Protein AF-A0A935YHX1-F1 (afdb_monomer)

Nearest PDB structures (foldseek):
  1zpw-assembly1_X  TM=8.962E-01  e=1.510E-07  Thermus thermophilus
  5h1p-assembly1_B  TM=9.232E-01  e=7.690E-06  Xanthomonas albilineans GPE PC73
  4es2-assembly1_A-2  TM=8.409E-01  e=2.215E-06  Halalkalibacterium halodurans C-125
  7f84-assembly1_B  TM=8.927E-01  e=7.690E-06  Leptospira interrogans serovar Copenhageni str. Fiocruz L1-130
  2i0x-assembly1_A  TM=9.146E-01  e=1.924E-05  Pyrococcus furiosus

pLDDT: mean 75.42, std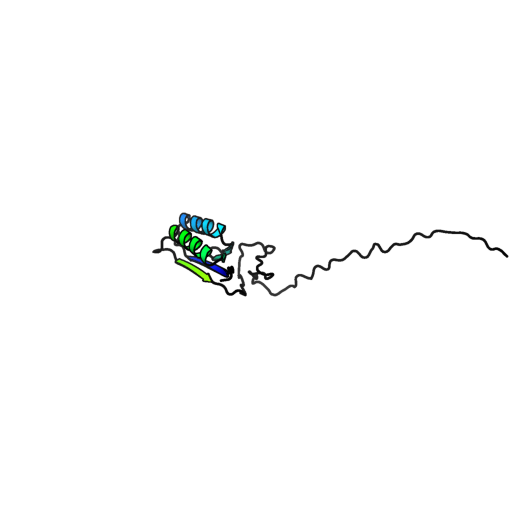 22.19, range [32.34, 96.69]

Radius of gyration: 28.35 Å; Cα contacts (8 Å, |Δi|>4): 135; chains: 1; bounding box: 97×49×58 Å

Structure (mmCIF, N/CA/C/O backbone):
data_AF-A0A935YHX1-F1
#
_entry.id   AF-A0A935YHX1-F1
#
loop_
_atom_site.group_PDB
_atom_site.id
_atom_site.type_symbol
_atom_site.label_atom_id
_atom_s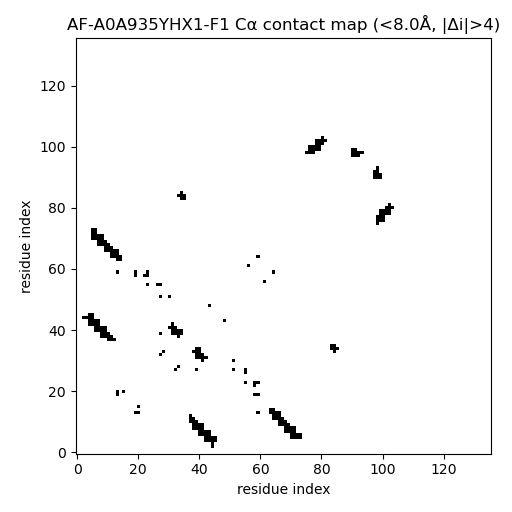ite.label_alt_id
_atom_site.label_comp_id
_atom_site.label_asym_id
_atom_site.label_entity_id
_atom_site.label_seq_id
_atom_site.pdbx_PDB_ins_code
_atom_site.Cartn_x
_atom_site.Cartn_y
_atom_site.Cartn_z
_atom_site.occupancy
_atom_site.B_iso_or_equiv
_atom_site.auth_seq_id
_atom_site.auth_comp_id
_atom_site.auth_asym_id
_atom_site.auth_atom_id
_atom_site.pdbx_PDB_model_num
ATOM 1 N N . MET A 1 1 ? 4.630 -20.242 -18.734 1.00 47.06 1 MET A N 1
ATOM 2 C CA . MET A 1 1 ? 4.040 -18.937 -18.358 1.00 47.06 1 MET A CA 1
ATOM 3 C C . MET A 1 1 ? 5.149 -18.070 -17.777 1.00 47.06 1 MET A C 1
ATOM 5 O O . MET A 1 1 ? 5.737 -18.468 -16.778 1.00 47.06 1 MET A O 1
ATOM 9 N N . ALA A 1 2 ? 5.520 -16.966 -18.431 1.00 53.91 2 ALA A N 1
ATOM 10 C CA . ALA A 1 2 ? 6.610 -16.108 -17.963 1.00 53.91 2 ALA A CA 1
ATOM 11 C C . ALA A 1 2 ? 6.239 -15.461 -16.618 1.00 53.91 2 ALA A C 1
ATOM 13 O O . ALA A 1 2 ? 5.192 -14.828 -16.493 1.00 53.91 2 ALA A O 1
ATOM 14 N N . ARG A 1 3 ? 7.084 -15.639 -15.596 1.00 72.62 3 ARG A N 1
ATOM 15 C CA . ARG A 1 3 ? 6.879 -15.056 -14.265 1.00 72.62 3 ARG A CA 1
ATOM 16 C C . ARG A 1 3 ? 7.230 -13.570 -14.340 1.00 72.62 3 ARG A C 1
ATOM 18 O O . ARG A 1 3 ? 8.383 -13.204 -14.150 1.00 72.62 3 ARG A O 1
ATOM 25 N N . GLN A 1 4 ? 6.260 -12.720 -14.654 1.00 81.44 4 GLN A N 1
ATOM 26 C CA . GLN A 1 4 ? 6.461 -11.270 -14.677 1.00 81.44 4 GLN A CA 1
ATOM 27 C C . GLN A 1 4 ? 5.938 -10.636 -13.391 1.00 81.44 4 GLN A C 1
ATOM 29 O O . GLN A 1 4 ? 4.917 -11.056 -12.841 1.00 81.44 4 GLN A O 1
ATOM 34 N N . ARG A 1 5 ? 6.663 -9.632 -12.890 1.00 87.38 5 ARG A N 1
ATOM 35 C CA . ARG A 1 5 ? 6.191 -8.818 -11.772 1.00 87.38 5 ARG A CA 1
ATOM 36 C C . ARG A 1 5 ? 5.315 -7.695 -12.302 1.00 87.38 5 ARG A C 1
ATOM 38 O O . ARG A 1 5 ? 5.744 -6.953 -13.183 1.00 87.38 5 ARG A O 1
ATOM 45 N N . ARG A 1 6 ? 4.131 -7.542 -11.721 1.00 89.75 6 ARG A N 1
ATOM 46 C CA . ARG A 1 6 ? 3.223 -6.425 -11.993 1.00 89.75 6 ARG A CA 1
ATOM 47 C C . ARG A 1 6 ? 3.256 -5.442 -10.834 1.00 89.75 6 ARG A C 1
ATOM 49 O O . ARG A 1 6 ? 3.468 -5.839 -9.687 1.00 89.75 6 ARG A O 1
ATOM 56 N N . LEU A 1 7 ? 3.077 -4.167 -11.154 1.00 91.56 7 LEU A N 1
ATOM 57 C CA . LEU A 1 7 ? 2.888 -3.127 -10.156 1.00 91.56 7 LEU A CA 1
ATOM 58 C C . LEU A 1 7 ? 1.463 -3.187 -9.615 1.00 91.56 7 LEU A C 1
ATOM 60 O O . LEU A 1 7 ? 0.525 -3.452 -10.361 1.00 91.56 7 LEU A O 1
ATOM 64 N N . TYR A 1 8 ? 1.320 -2.917 -8.325 1.00 93.56 8 TYR A N 1
ATOM 65 C CA . TYR A 1 8 ? 0.037 -2.834 -7.649 1.00 93.56 8 TYR A CA 1
ATOM 66 C C . TYR A 1 8 ? -0.006 -1.602 -6.756 1.00 93.56 8 TYR A C 1
ATOM 68 O O . TYR A 1 8 ? 0.979 -1.281 -6.084 1.00 93.56 8 TYR A O 1
ATOM 76 N N . LEU A 1 9 ? -1.166 -0.953 -6.741 1.00 93.81 9 LEU A N 1
ATOM 77 C CA . LEU A 1 9 ? -1.534 0.085 -5.792 1.00 93.81 9 LEU A CA 1
ATOM 78 C C . LEU A 1 9 ? -2.398 -0.547 -4.702 1.00 93.81 9 LEU A C 1
ATOM 80 O O . LEU A 1 9 ? -3.434 -1.139 -4.999 1.00 93.81 9 LEU A O 1
ATOM 84 N N . ILE A 1 10 ? -1.966 -0.430 -3.453 1.00 95.75 10 ILE A N 1
ATOM 85 C CA . ILE A 1 10 ? -2.673 -0.953 -2.289 1.00 95.75 10 ILE A CA 1
ATOM 86 C C . ILE A 1 10 ? -3.129 0.240 -1.457 1.00 95.75 10 ILE A C 1
ATOM 88 O O . ILE A 1 10 ? -2.302 0.972 -0.914 1.00 95.75 10 ILE A O 1
ATOM 92 N N . CYS A 1 11 ? -4.438 0.422 -1.361 1.00 95.19 11 CYS A N 1
ATOM 93 C CA . CYS A 1 11 ? -5.062 1.468 -0.563 1.00 95.19 11 CYS A CA 1
ATOM 94 C C . CYS A 1 11 ? -5.830 0.830 0.586 1.00 95.19 11 CYS A C 1
ATOM 96 O O . CYS A 1 11 ? -6.423 -0.236 0.411 1.00 95.19 11 CYS A O 1
ATOM 98 N N . TYR A 1 12 ? -5.856 1.488 1.738 1.00 93.75 12 TYR A N 1
ATOM 99 C CA . TYR A 1 12 ? -6.705 1.061 2.840 1.00 93.75 12 TYR A CA 1
ATOM 100 C C . TYR A 1 12 ? -7.510 2.215 3.426 1.00 93.75 12 TYR A C 1
ATOM 102 O O . TYR A 1 12 ? -7.076 3.364 3.429 1.00 93.75 12 TYR A O 1
ATOM 110 N N . ASP A 1 13 ? -8.658 1.873 3.980 1.00 91.75 13 ASP A N 1
ATOM 111 C CA . ASP A 1 13 ? -9.443 2.693 4.884 1.00 91.75 13 ASP A CA 1
ATOM 112 C C . ASP A 1 13 ? -9.714 1.842 6.126 1.00 91.75 13 ASP A C 1
ATOM 114 O O . ASP A 1 13 ? -10.475 0.878 6.092 1.00 91.75 13 ASP A O 1
ATOM 118 N N . ILE A 1 14 ? -8.970 2.108 7.196 1.00 88.44 14 ILE A N 1
ATOM 119 C CA . ILE A 1 14 ? -9.029 1.330 8.435 1.00 88.44 14 ILE A CA 1
ATOM 120 C C . ILE A 1 14 ? -9.638 2.245 9.480 1.00 88.44 14 ILE A C 1
ATOM 122 O O . ILE A 1 14 ? -9.063 3.294 9.782 1.00 88.44 14 ILE A O 1
ATOM 126 N N . ALA A 1 15 ? -10.765 1.823 10.055 1.00 83.62 15 ALA A N 1
ATOM 127 C CA . ALA A 1 15 ? -11.433 2.558 11.124 1.00 83.62 15 ALA A CA 1
ATOM 128 C C . ALA A 1 15 ? -10.443 2.860 12.260 1.00 83.62 15 ALA A C 1
ATOM 130 O O . ALA A 1 15 ? -9.631 1.986 12.566 1.00 83.62 15 ALA A O 1
ATOM 131 N N . GLU A 1 16 ? -10.531 4.052 12.873 1.00 80.38 16 GLU A N 1
ATOM 132 C CA . GLU A 1 16 ? -9.575 4.657 13.827 1.00 80.38 16 GLU A CA 1
ATOM 133 C C . GLU A 1 16 ? -9.176 3.754 15.019 1.00 80.38 16 GLU A C 1
ATOM 135 O O . GLU A 1 16 ? -9.515 3.974 16.178 1.00 80.38 16 GLU A O 1
ATOM 140 N N . ASP A 1 17 ? -8.393 2.719 14.731 1.00 88.19 17 ASP A N 1
ATOM 141 C CA . ASP A 1 17 ? -7.726 1.832 15.666 1.00 88.19 17 ASP A CA 1
ATOM 142 C C . ASP A 1 17 ? -6.222 1.944 15.388 1.00 88.19 17 ASP A C 1
ATOM 144 O O . ASP A 1 17 ? -5.683 1.285 14.484 1.00 88.19 17 ASP A O 1
ATOM 148 N N . PRO A 1 18 ? -5.509 2.764 16.177 1.00 88.62 18 PRO A N 1
ATOM 149 C CA . PRO A 1 18 ? -4.081 2.988 16.000 1.00 88.62 18 PRO A CA 1
ATOM 150 C C . PRO A 1 18 ? -3.246 1.704 16.057 1.00 88.62 18 PRO A C 1
ATOM 152 O O . PRO A 1 18 ? -2.181 1.631 15.438 1.00 88.62 18 PRO A O 1
ATOM 155 N N . LYS A 1 19 ? -3.690 0.667 16.781 1.00 92.12 19 LYS A N 1
ATOM 156 C CA . LYS A 1 19 ? -2.952 -0.602 16.864 1.00 92.12 19 LYS A CA 1
ATOM 157 C C . LYS A 1 19 ? -3.065 -1.364 15.550 1.00 92.12 19 LYS A C 1
ATOM 159 O O . LYS A 1 19 ? -2.051 -1.867 15.058 1.00 92.12 19 LYS A O 1
ATOM 164 N N . ARG A 1 20 ? -4.264 -1.434 14.967 1.00 91.81 20 ARG A N 1
ATOM 165 C CA . ARG A 1 20 ? -4.503 -2.125 13.691 1.00 91.81 20 ARG A CA 1
ATOM 166 C C . ARG A 1 20 ? -3.842 -1.400 12.521 1.00 91.81 20 ARG A C 1
ATOM 168 O O . ARG A 1 20 ? -3.096 -2.036 11.777 1.00 91.81 20 ARG A O 1
ATOM 175 N N . LEU A 1 21 ? -3.974 -0.073 12.457 1.00 91.56 21 LEU A N 1
ATOM 176 C CA . LEU A 1 21 ? -3.274 0.784 11.490 1.00 91.56 21 LEU A CA 1
ATOM 177 C C . LEU A 1 21 ? -1.761 0.528 11.487 1.00 91.56 21 LEU A C 1
ATOM 179 O O . LEU A 1 21 ? -1.165 0.254 10.446 1.00 91.56 21 LEU A O 1
ATOM 183 N N . ASN A 1 22 ? -1.132 0.539 12.666 1.00 92.50 22 ASN A N 1
ATOM 184 C CA . ASN A 1 22 ? 0.306 0.298 12.785 1.00 92.50 22 ASN A CA 1
ATOM 185 C C . ASN A 1 22 ? 0.714 -1.130 12.397 1.00 92.50 22 ASN A C 1
ATOM 187 O O . ASN A 1 22 ? 1.809 -1.340 11.868 1.00 92.50 22 ASN A O 1
ATOM 191 N N . ARG A 1 23 ? -0.132 -2.131 12.668 1.00 94.44 23 ARG A N 1
ATOM 192 C CA . ARG A 1 23 ? 0.115 -3.519 12.249 1.00 94.44 23 ARG A CA 1
ATOM 193 C C . ARG A 1 23 ? 0.065 -3.650 10.732 1.00 94.44 23 ARG A C 1
ATOM 195 O O . ARG A 1 23 ? 0.995 -4.223 10.169 1.00 94.44 23 ARG A O 1
ATOM 202 N N . VAL A 1 24 ? -0.956 -3.085 10.090 1.00 94.62 24 VAL A N 1
ATOM 203 C CA . VAL A 1 24 ? -1.110 -3.103 8.629 1.00 94.62 24 VAL A CA 1
ATOM 204 C C . VAL A 1 24 ? 0.028 -2.348 7.949 1.00 94.62 24 VAL A C 1
ATOM 206 O O . VAL A 1 24 ? 0.695 -2.917 7.088 1.00 94.62 24 VAL A O 1
ATOM 209 N N . ALA A 1 25 ? 0.329 -1.122 8.384 1.00 93.44 25 ALA A N 1
ATOM 210 C CA . ALA A 1 25 ? 1.411 -0.329 7.802 1.00 93.44 25 ALA A CA 1
ATOM 211 C C . ALA A 1 25 ? 2.776 -1.028 7.938 1.00 93.44 25 ALA A C 1
ATOM 213 O O . ALA A 1 25 ? 3.542 -1.084 6.977 1.00 93.44 25 ALA A O 1
ATOM 214 N N . ARG A 1 26 ? 3.072 -1.625 9.104 1.00 94.75 26 ARG A N 1
ATOM 215 C CA . ARG A 1 26 ? 4.310 -2.397 9.313 1.00 94.75 26 ARG A CA 1
ATOM 216 C C . ARG A 1 26 ? 4.344 -3.671 8.471 1.00 94.75 26 ARG A C 1
ATOM 218 O O . ARG A 1 26 ? 5.415 -4.066 8.023 1.00 94.75 26 ARG A O 1
ATOM 225 N N . TYR A 1 27 ? 3.207 -4.337 8.293 1.00 96.69 27 TYR A N 1
ATOM 226 C CA . TYR A 1 27 ? 3.110 -5.534 7.466 1.00 96.69 27 TYR A CA 1
ATOM 227 C C . TYR A 1 27 ? 3.348 -5.209 5.989 1.00 96.69 27 TYR A C 1
ATOM 229 O O . TYR A 1 27 ? 4.249 -5.788 5.385 1.00 96.69 27 TYR A O 1
ATOM 237 N N . LEU A 1 28 ? 2.614 -4.238 5.436 1.00 95.50 28 LEU A N 1
ATOM 238 C CA . LEU A 1 28 ? 2.760 -3.804 4.045 1.00 95.50 28 LEU A CA 1
ATOM 239 C C . LEU A 1 28 ? 4.144 -3.218 3.761 1.00 95.50 28 LEU A C 1
ATOM 241 O O . LEU A 1 28 ? 4.701 -3.495 2.703 1.00 95.50 28 LEU A O 1
ATOM 245 N N . GLY A 1 29 ? 4.745 -2.507 4.720 1.00 94.31 29 GLY A N 1
ATOM 246 C CA . GLY A 1 29 ? 6.099 -1.957 4.595 1.00 94.31 29 GLY A CA 1
ATOM 247 C C . GLY A 1 29 ? 7.205 -2.999 4.376 1.00 94.31 29 GLY A C 1
ATOM 248 O O . GLY A 1 29 ? 8.299 -2.637 3.959 1.00 94.31 29 GLY A O 1
ATOM 249 N N . LYS A 1 30 ? 6.944 -4.294 4.608 1.00 95.62 30 LYS A N 1
ATOM 250 C CA . LYS A 1 30 ? 7.886 -5.381 4.274 1.00 95.62 30 LYS A CA 1
ATOM 251 C C . LYS A 1 30 ? 7.895 -5.736 2.786 1.00 95.62 30 LYS A C 1
ATOM 253 O O . LYS A 1 30 ? 8.808 -6.419 2.330 1.00 95.62 30 LYS A O 1
ATOM 258 N N . PHE A 1 31 ? 6.859 -5.340 2.053 1.00 94.56 31 PHE A N 1
ATOM 259 C CA . PHE A 1 31 ? 6.577 -5.831 0.705 1.00 94.56 31 PHE A CA 1
ATOM 260 C C . PHE A 1 31 ? 6.342 -4.716 -0.321 1.00 94.56 31 PHE A C 1
ATOM 262 O O . PHE A 1 31 ? 6.522 -4.939 -1.518 1.00 94.56 31 PHE A O 1
ATOM 269 N N . ALA A 1 32 ? 5.917 -3.540 0.134 1.00 93.94 32 ALA A N 1
ATOM 27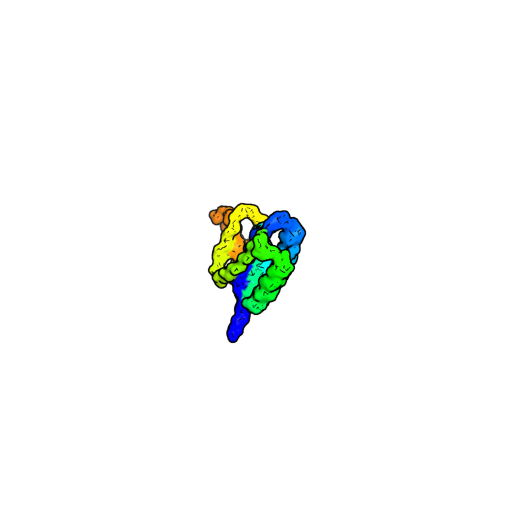0 C CA . ALA A 1 32 ? 5.545 -2.398 -0.685 1.00 93.94 32 ALA A CA 1
ATOM 271 C C . ALA A 1 32 ? 6.052 -1.094 -0.054 1.00 93.94 32 ALA A C 1
ATOM 273 O O . ALA A 1 32 ? 6.254 -0.999 1.157 1.00 93.94 32 ALA A O 1
ATOM 274 N N . PHE A 1 33 ? 6.220 -0.072 -0.885 1.00 91.31 33 PHE A N 1
ATOM 275 C CA . PHE A 1 33 ? 6.642 1.257 -0.468 1.00 91.31 33 PHE A CA 1
ATOM 276 C C . PHE A 1 33 ? 5.430 2.108 -0.119 1.00 91.31 33 PHE A C 1
ATOM 278 O O . PHE A 1 33 ? 4.470 2.172 -0.885 1.00 91.31 33 PHE A O 1
ATOM 285 N N . ARG A 1 34 ? 5.479 2.782 1.028 1.00 91.62 34 ARG A N 1
ATOM 286 C CA . ARG A 1 34 ? 4.440 3.731 1.428 1.00 91.62 34 ARG A CA 1
ATOM 287 C C . ARG A 1 34 ? 4.629 5.031 0.654 1.00 91.62 34 ARG A C 1
ATOM 289 O O . ARG A 1 34 ? 5.673 5.658 0.785 1.00 91.62 34 ARG A O 1
ATOM 296 N N . VAL A 1 35 ? 3.631 5.420 -0.135 1.00 89.44 35 VAL A N 1
ATOM 297 C CA . VAL A 1 35 ? 3.670 6.650 -0.950 1.00 89.44 35 VAL A CA 1
ATOM 298 C C . VAL A 1 35 ? 2.820 7.766 -0.344 1.00 89.44 35 VAL A C 1
ATOM 300 O O . VAL A 1 35 ? 3.170 8.935 -0.450 1.00 89.44 35 VAL A O 1
ATOM 303 N N . GLN A 1 36 ? 1.744 7.407 0.360 1.00 88.75 36 GLN A N 1
ATOM 304 C CA . GLN A 1 36 ? 0.944 8.313 1.188 1.00 88.75 36 GLN A CA 1
ATOM 305 C C . GLN A 1 36 ? 0.508 7.601 2.469 1.00 88.75 36 GLN A C 1
ATOM 307 O O . GLN A 1 36 ? 0.774 6.411 2.649 1.00 88.75 36 GLN A O 1
ATOM 312 N N . TYR A 1 37 ? -0.166 8.322 3.373 1.00 86.62 37 TYR A N 1
ATOM 313 C CA . TYR A 1 37 ? -0.596 7.760 4.652 1.00 86.62 37 TYR A CA 1
ATOM 314 C C . TYR A 1 37 ? -1.325 6.422 4.466 1.00 86.62 37 TYR A C 1
ATOM 316 O O . TYR A 1 37 ? -0.883 5.435 5.043 1.00 86.62 37 TYR A O 1
ATOM 324 N N . SER A 1 38 ? -2.326 6.337 3.594 1.00 91.19 38 SER A N 1
ATOM 325 C CA . SER A 1 38 ? -3.090 5.097 3.386 1.00 91.19 38 SER A CA 1
ATOM 326 C C . SER A 1 38 ? -2.809 4.381 2.065 1.00 91.19 38 SER A C 1
ATOM 328 O O . SER A 1 38 ? -3.609 3.553 1.634 1.00 91.19 38 SER A O 1
ATOM 330 N N . VAL A 1 39 ? -1.697 4.706 1.396 1.00 92.56 39 VAL A N 1
ATOM 331 C CA . VAL A 1 39 ? -1.417 4.224 0.036 1.00 92.56 39 VAL A CA 1
ATOM 332 C C . VAL A 1 39 ? -0.011 3.647 -0.058 1.00 92.56 39 VAL A C 1
ATOM 334 O O . VAL A 1 39 ? 0.976 4.285 0.320 1.00 92.56 39 VAL A O 1
ATOM 337 N N . PHE A 1 40 ? 0.069 2.438 -0.603 1.00 93.94 40 PHE A N 1
ATOM 338 C CA . PHE A 1 40 ? 1.290 1.680 -0.830 1.00 93.94 40 PHE A CA 1
ATOM 339 C C . PHE A 1 40 ? 1.403 1.268 -2.299 1.00 93.94 40 PHE A C 1
ATOM 341 O O . PHE A 1 40 ? 0.408 0.959 -2.948 1.00 93.94 40 PHE A O 1
ATOM 348 N N . VAL A 1 41 ? 2.629 1.214 -2.814 1.00 92.69 41 VAL A N 1
ATOM 349 C CA . VAL A 1 41 ? 2.940 0.735 -4.166 1.00 92.69 41 VAL A CA 1
ATOM 350 C C . VAL A 1 41 ? 3.956 -0.397 -4.080 1.00 92.69 41 VAL A C 1
ATOM 352 O O . VAL A 1 41 ? 4.984 -0.269 -3.414 1.00 92.69 41 VAL A O 1
ATOM 355 N N . GLY A 1 42 ? 3.689 -1.519 -4.750 1.00 92.00 42 GLY A N 1
ATOM 356 C CA . GLY A 1 42 ? 4.571 -2.689 -4.720 1.00 92.00 42 GLY A CA 1
ATOM 357 C C . GLY A 1 42 ? 4.604 -3.464 -6.033 1.00 92.00 42 GLY A C 1
ATOM 358 O O . GLY A 1 42 ? 3.674 -3.407 -6.832 1.00 92.00 42 GLY A O 1
ATOM 359 N N . SER A 1 43 ? 5.700 -4.191 -6.258 1.00 91.50 43 SER A N 1
ATOM 360 C CA . SER A 1 43 ? 5.939 -4.985 -7.469 1.00 91.50 43 SER A CA 1
ATOM 361 C C . SER A 1 43 ? 5.950 -6.476 -7.137 1.00 91.50 43 SER A C 1
ATOM 363 O O . SER A 1 43 ? 6.891 -6.989 -6.518 1.00 91.50 43 SER A O 1
ATOM 365 N N . PHE A 1 44 ? 4.906 -7.181 -7.567 1.00 92.69 44 PHE A N 1
ATOM 366 C CA . PHE A 1 44 ? 4.606 -8.542 -7.135 1.00 92.69 44 PHE A CA 1
ATOM 367 C C . PHE A 1 44 ? 4.521 -9.517 -8.299 1.00 92.69 44 PHE A C 1
ATOM 369 O O . PHE A 1 44 ? 3.998 -9.198 -9.366 1.00 92.69 44 PHE A O 1
ATOM 376 N N . PHE A 1 45 ? 4.959 -10.753 -8.062 1.00 91.38 45 PHE A N 1
ATOM 377 C CA . PHE A 1 45 ? 4.456 -11.880 -8.842 1.00 91.38 45 PHE A CA 1
ATOM 378 C C . PHE A 1 45 ? 3.045 -12.218 -8.358 1.00 91.38 45 PHE A C 1
ATOM 380 O O . PHE A 1 45 ? 2.772 -12.136 -7.159 1.00 91.38 45 PHE A O 1
ATOM 387 N N . GLU A 1 46 ? 2.178 -12.665 -9.257 1.00 86.06 46 GLU A N 1
ATOM 388 C CA . GLU A 1 46 ? 0.777 -12.980 -8.944 1.00 86.06 46 GLU A CA 1
ATOM 389 C C . GLU A 1 46 ? 0.634 -13.945 -7.753 1.00 86.06 46 GLU A C 1
ATOM 391 O O . GLU A 1 46 ? -0.067 -13.657 -6.786 1.00 86.06 46 GLU A O 1
ATOM 396 N N . HIS A 1 47 ? 1.414 -15.031 -7.736 1.00 86.69 47 HIS A N 1
ATOM 397 C CA . HIS A 1 47 ? 1.393 -15.982 -6.621 1.00 86.69 47 HIS A CA 1
ATOM 398 C C . HIS A 1 47 ? 1.868 -15.373 -5.289 1.00 86.69 47 HIS A C 1
ATOM 400 O O . HIS A 1 47 ? 1.323 -15.690 -4.232 1.00 86.69 47 HIS A O 1
ATOM 406 N N . SER A 1 48 ? 2.864 -14.477 -5.327 1.00 91.31 48 SER A N 1
ATOM 407 C CA . SER A 1 48 ? 3.359 -13.806 -4.116 1.00 91.31 48 SER A CA 1
ATOM 408 C C . SER A 1 48 ? 2.366 -12.781 -3.570 1.00 91.31 48 SER A C 1
ATOM 410 O O . SER A 1 48 ? 2.238 -12.667 -2.353 1.00 91.31 48 SER A O 1
ATOM 412 N N . LEU A 1 49 ? 1.625 -12.090 -4.446 1.00 94.00 49 LEU A N 1
ATOM 413 C CA . LEU A 1 49 ? 0.615 -11.117 -4.036 1.00 94.00 49 LEU A CA 1
ATOM 414 C C . LEU A 1 49 ? -0.480 -11.784 -3.205 1.00 94.00 49 LEU A C 1
ATOM 416 O O . LEU A 1 49 ? -0.824 -11.283 -2.142 1.00 94.00 49 LEU A O 1
ATOM 420 N N . ASN A 1 50 ? -0.958 -12.956 -3.628 1.00 92.56 50 ASN A N 1
ATOM 421 C CA . ASN A 1 50 ? -1.981 -13.697 -2.885 1.00 92.56 50 ASN A CA 1
ATOM 422 C C . ASN A 1 50 ? -1.537 -14.048 -1.456 1.00 92.56 50 ASN A C 1
ATOM 424 O O . ASN A 1 50 ? -2.351 -14.050 -0.537 1.00 92.56 50 ASN A O 1
ATOM 428 N N . GLY A 1 51 ? -0.247 -14.331 -1.248 1.00 94.25 51 GLY A N 1
ATOM 429 C CA . GLY A 1 51 ? 0.304 -14.536 0.094 1.00 94.25 51 GLY A CA 1
ATOM 430 C C . GLY A 1 51 ? 0.267 -13.266 0.946 1.00 94.25 51 GLY A C 1
ATOM 431 O O . GLY A 1 51 ? -0.080 -13.332 2.125 1.00 94.25 51 GLY A O 1
ATOM 432 N N . VAL A 1 52 ? 0.573 -12.116 0.338 1.00 95.50 52 VAL A N 1
ATOM 433 C CA . VAL A 1 52 ? 0.513 -10.808 1.003 1.00 95.50 52 VAL A CA 1
ATOM 434 C C . VAL A 1 52 ? -0.927 -10.437 1.363 1.00 95.50 52 VAL A C 1
ATOM 436 O O . VAL A 1 52 ? -1.190 -10.028 2.489 1.00 95.50 52 VAL A O 1
ATOM 439 N N . LEU A 1 53 ? -1.877 -10.634 0.446 1.00 94.56 53 LEU A N 1
ATOM 440 C CA . LEU A 1 53 ? -3.288 -10.320 0.685 1.00 94.56 53 LEU A CA 1
ATOM 441 C C . LEU A 1 53 ? -3.892 -11.185 1.798 1.00 94.56 53 LEU A C 1
ATOM 443 O O . LEU A 1 53 ? -4.518 -10.643 2.699 1.00 94.56 53 LEU A O 1
ATOM 447 N N . ARG A 1 54 ? -3.606 -12.494 1.834 1.00 94.81 54 ARG A N 1
ATOM 448 C CA . ARG A 1 54 ? -4.053 -13.360 2.944 1.00 94.81 54 ARG A CA 1
ATOM 449 C C . ARG A 1 54 ? -3.484 -12.939 4.296 1.00 94.81 54 ARG A C 1
ATOM 451 O O . ARG A 1 54 ? -4.172 -12.984 5.311 1.00 94.81 54 ARG A O 1
ATOM 458 N N . GLY A 1 55 ? -2.209 -12.552 4.335 1.00 95.06 55 GLY A N 1
ATOM 459 C CA . GLY A 1 55 ? -1.615 -12.056 5.574 1.00 95.06 55 GLY A CA 1
ATOM 460 C C . GLY A 1 55 ? -2.218 -10.721 6.007 1.00 95.06 55 GLY A C 1
ATOM 461 O O . GLY A 1 55 ? -2.321 -10.474 7.202 1.00 95.06 55 GLY A O 1
ATOM 462 N N . LEU A 1 56 ? -2.655 -9.895 5.055 1.00 94.50 56 LEU A N 1
ATOM 463 C CA . LEU A 1 56 ? -3.350 -8.641 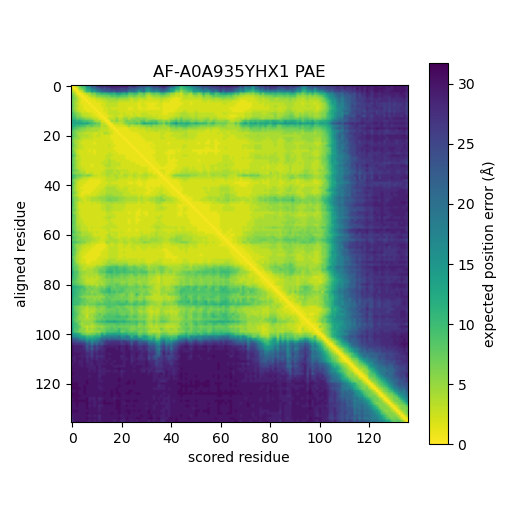5.317 1.00 94.50 56 LEU A CA 1
ATOM 464 C C . LEU A 1 56 ? -4.780 -8.863 5.830 1.00 94.50 56 LEU A C 1
ATOM 466 O O . LEU A 1 56 ? -5.161 -8.231 6.810 1.00 94.50 56 LEU A O 1
ATOM 470 N N . GLU A 1 57 ? -5.522 -9.810 5.251 1.00 93.69 57 GLU A N 1
ATOM 471 C CA . GLU A 1 57 ? -6.852 -10.242 5.718 1.00 93.69 57 GLU A CA 1
ATOM 472 C C . GLU A 1 57 ? -6.834 -10.692 7.186 1.00 93.69 57 GLU A C 1
ATOM 474 O O . GLU A 1 57 ? -7.750 -10.386 7.940 1.00 93.69 57 GLU A O 1
ATOM 479 N N . ALA A 1 58 ? -5.758 -11.348 7.634 1.00 94.69 58 ALA A N 1
ATOM 480 C CA . ALA A 1 58 ? -5.593 -11.757 9.031 1.00 94.69 58 ALA A CA 1
ATOM 481 C C . ALA A 1 58 ? -5.318 -10.590 10.008 1.00 94.69 58 ALA A C 1
ATOM 483 O O . ALA A 1 58 ? -5.285 -10.790 11.226 1.00 94.69 58 ALA A O 1
ATOM 484 N N . LEU A 1 59 ? -5.053 -9.384 9.497 1.00 93.81 59 LEU A N 1
ATOM 485 C CA . LEU A 1 59 ? -4.765 -8.191 10.298 1.00 93.81 59 LEU A CA 1
ATOM 486 C C . LEU A 1 59 ? -5.943 -7.217 10.377 1.00 93.81 59 LEU A C 1
ATOM 488 O O . LEU A 1 59 ? -5.971 -6.426 11.321 1.00 93.81 59 LEU A O 1
ATOM 492 N N . ILE A 1 60 ? -6.862 -7.256 9.412 1.00 93.62 60 ILE A N 1
ATOM 493 C CA . ILE A 1 60 ? -7.991 -6.326 9.292 1.00 93.62 60 ILE A CA 1
ATOM 494 C C . ILE A 1 60 ? -9.285 -6.918 9.864 1.00 93.62 60 ILE A C 1
ATOM 496 O O . ILE A 1 60 ? -9.440 -8.134 9.956 1.00 93.62 60 ILE A O 1
ATOM 500 N N . ASP A 1 61 ? -10.220 -6.054 10.253 1.00 93.44 61 ASP A N 1
ATOM 501 C CA . ASP A 1 61 ? -11.606 -6.433 10.531 1.00 93.44 61 ASP A CA 1
ATOM 502 C C . ASP A 1 61 ? -12.436 -6.199 9.257 1.00 93.44 61 ASP A C 1
ATOM 504 O O . ASP A 1 61 ? -12.737 -5.047 8.942 1.00 93.44 61 ASP A O 1
ATOM 508 N N . PRO A 1 62 ? -12.853 -7.251 8.529 1.00 89.69 62 PRO A N 1
ATOM 509 C CA . PRO A 1 62 ? -13.556 -7.099 7.253 1.00 89.69 62 PRO A CA 1
ATOM 510 C C . PRO A 1 62 ? -14.935 -6.433 7.384 1.00 89.69 62 PRO A C 1
ATOM 512 O O . PRO A 1 62 ? -15.558 -6.115 6.376 1.00 89.69 62 PRO A O 1
ATOM 515 N N . ARG A 1 63 ? -15.453 -6.244 8.606 1.00 91.19 63 ARG A N 1
ATOM 516 C CA . ARG A 1 63 ? -16.711 -5.519 8.846 1.00 91.19 63 ARG A CA 1
ATOM 517 C C . ARG A 1 63 ? -16.511 -4.013 9.000 1.00 91.19 63 ARG A C 1
ATOM 519 O O . ARG A 1 63 ? -17.498 -3.283 8.986 1.00 91.19 63 ARG A O 1
ATOM 526 N N . LYS A 1 64 ? -15.275 -3.566 9.230 1.00 92.06 64 LYS A N 1
ATOM 527 C CA . LYS A 1 64 ? -14.945 -2.175 9.579 1.00 92.06 64 LYS A CA 1
ATOM 528 C C . LYS A 1 64 ? -13.885 -1.554 8.685 1.00 92.06 64 LYS A C 1
ATOM 530 O O . LYS A 1 64 ? -13.839 -0.334 8.594 1.00 92.06 64 LYS A O 1
ATOM 535 N N . ASP A 1 65 ? -13.037 -2.376 8.086 1.00 93.44 65 ASP A N 1
ATOM 536 C CA . ASP A 1 65 ? -11.912 -1.936 7.281 1.00 93.44 65 ASP A CA 1
ATOM 537 C C . ASP A 1 65 ? -12.151 -2.284 5.811 1.00 93.44 65 ASP A C 1
ATOM 539 O O . ASP A 1 65 ? -12.625 -3.376 5.491 1.00 93.44 65 ASP A O 1
ATOM 543 N N . ASP A 1 66 ? -11.753 -1.379 4.922 1.00 92.38 66 ASP A N 1
ATOM 544 C CA . ASP A 1 66 ? -11.699 -1.609 3.483 1.00 92.38 66 ASP A CA 1
ATOM 545 C C . ASP A 1 66 ? -10.238 -1.607 3.027 1.00 92.38 66 ASP A C 1
ATOM 547 O O . ASP A 1 66 ? -9.450 -0.719 3.358 1.00 92.38 66 ASP A O 1
ATOM 551 N N . VAL A 1 67 ? -9.852 -2.618 2.260 1.00 93.25 67 VAL A N 1
ATOM 552 C CA . VAL A 1 67 ? -8.524 -2.708 1.659 1.00 93.25 67 VAL A CA 1
ATOM 553 C C . VAL A 1 67 ? -8.686 -3.081 0.203 1.00 93.25 67 VAL A C 1
ATOM 555 O O . VAL A 1 67 ? -9.293 -4.093 -0.141 1.00 93.25 67 VAL A O 1
ATOM 558 N N . ARG A 1 68 ? -8.079 -2.279 -0.666 1.00 94.69 6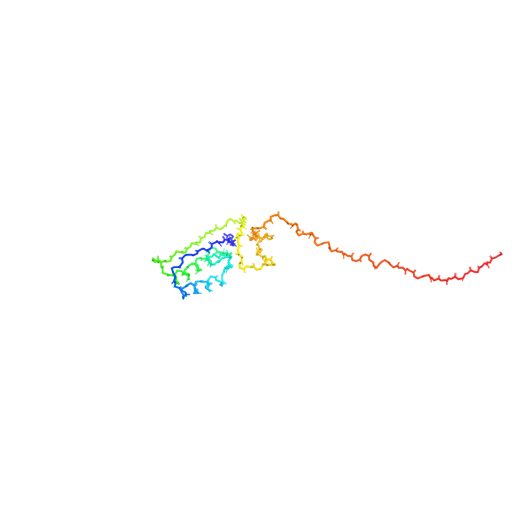8 ARG A N 1
ATOM 559 C CA . ARG A 1 68 ? -8.191 -2.419 -2.113 1.00 94.69 68 ARG A CA 1
ATOM 560 C C . ARG A 1 68 ? -6.817 -2.564 -2.729 1.00 94.69 68 ARG A C 1
ATOM 562 O O . ARG A 1 68 ? -5.894 -1.825 -2.398 1.00 94.69 68 ARG A O 1
ATOM 569 N N . CYS A 1 69 ? -6.700 -3.513 -3.646 1.00 95.44 69 CYS A N 1
ATOM 570 C CA . CYS A 1 69 ? -5.487 -3.768 -4.403 1.00 95.44 69 CYS A CA 1
ATOM 571 C C . CYS A 1 69 ? -5.812 -3.671 -5.891 1.00 95.44 69 CYS A C 1
ATOM 573 O O . CYS A 1 69 ? -6.641 -4.427 -6.397 1.00 95.44 69 CYS A O 1
ATOM 575 N N . TYR A 1 70 ? -5.157 -2.747 -6.584 1.00 93.62 70 TYR A N 1
ATOM 576 C CA . TYR A 1 70 ? -5.372 -2.498 -8.001 1.00 93.62 70 TYR A CA 1
ATOM 577 C C . TYR A 1 70 ? -4.103 -2.816 -8.787 1.00 93.62 70 TYR A C 1
ATOM 579 O O . TYR A 1 70 ? -3.053 -2.248 -8.472 1.00 93.62 70 TYR A O 1
ATOM 587 N N . PRO A 1 71 ? -4.156 -3.694 -9.805 1.00 92.44 71 PRO A N 1
ATOM 588 C CA . PRO A 1 71 ? -3.041 -3.845 -10.724 1.00 92.44 71 PRO A CA 1
ATOM 589 C C . PRO A 1 71 ? -2.857 -2.544 -11.502 1.00 92.44 71 PRO A C 1
ATOM 591 O O . PRO A 1 71 ? -3.814 -1.979 -12.031 1.00 92.44 71 PRO A O 1
ATOM 594 N N . LEU A 1 72 ? -1.617 -2.084 -11.587 1.00 89.62 72 LEU A N 1
ATOM 595 C CA . LEU A 1 72 ? -1.246 -0.958 -12.427 1.00 89.62 72 LEU A CA 1
ATOM 596 C C . LEU A 1 72 ? -0.767 -1.464 -13.793 1.00 89.62 72 LEU A C 1
ATOM 598 O O . LEU A 1 72 ? -0.177 -2.551 -13.877 1.00 89.62 72 LEU A O 1
ATOM 602 N N . PRO A 1 73 ? -1.000 -0.692 -14.869 1.00 85.56 73 PRO A N 1
ATOM 603 C CA . PRO A 1 73 ? -0.420 -0.997 -16.166 1.00 85.56 73 PRO A CA 1
ATOM 604 C C . PRO A 1 73 ? 1.109 -0.981 -16.078 1.00 85.56 73 PRO A C 1
ATOM 606 O O . PRO A 1 73 ? 1.702 -0.349 -15.204 1.00 85.56 73 PRO A O 1
ATOM 609 N N . GLU A 1 74 ? 1.762 -1.674 -17.009 1.00 79.38 74 GLU A N 1
ATOM 610 C CA . GLU A 1 74 ? 3.226 -1.768 -17.040 1.00 79.38 74 GLU A CA 1
ATOM 611 C C . GLU A 1 74 ? 3.900 -0.395 -17.161 1.00 79.38 74 GLU A C 1
ATOM 613 O O . GLU A 1 74 ? 4.970 -0.176 -16.593 1.00 79.38 74 GLU A O 1
ATOM 618 N N . ARG A 1 75 ? 3.226 0.536 -17.845 1.00 77.38 75 ARG A N 1
ATOM 619 C CA . ARG A 1 75 ? 3.560 1.956 -17.903 1.00 77.38 75 ARG A CA 1
ATOM 620 C C . ARG A 1 75 ? 2.401 2.743 -17.304 1.00 77.38 75 ARG A C 1
ATOM 622 O O . ARG A 1 75 ? 1.333 2.812 -17.907 1.00 77.38 75 ARG A O 1
ATOM 629 N N . ALA A 1 76 ? 2.617 3.307 -16.124 1.00 75.31 76 ALA A N 1
ATOM 630 C CA . ALA A 1 76 ? 1.669 4.184 -15.453 1.00 75.31 76 ALA A CA 1
ATOM 631 C C . ALA A 1 76 ? 2.325 5.549 -15.252 1.00 75.31 76 ALA A C 1
ATOM 633 O O . ALA A 1 76 ? 3.452 5.625 -14.762 1.00 75.31 76 ALA A O 1
ATOM 634 N N . GLU A 1 77 ? 1.622 6.617 -15.613 1.00 76.19 77 GLU A N 1
ATOM 635 C CA . GLU A 1 77 ? 1.978 7.953 -15.155 1.00 76.19 77 GLU A CA 1
ATOM 636 C C . GLU A 1 77 ? 1.306 8.178 -13.802 1.00 76.19 77 GLU A C 1
ATOM 638 O O . GLU A 1 77 ? 0.079 8.170 -13.701 1.00 76.19 77 GLU A O 1
ATOM 643 N N . ILE A 1 78 ? 2.109 8.329 -12.749 1.00 80.19 78 ILE A N 1
ATOM 644 C CA . ILE A 1 78 ? 1.612 8.611 -11.403 1.00 80.19 78 ILE A CA 1
ATOM 645 C C . ILE A 1 78 ? 2.132 9.979 -11.003 1.00 80.19 78 ILE A C 1
ATOM 647 O O . ILE A 1 78 ? 3.342 10.200 -10.925 1.00 80.19 78 ILE A O 1
ATOM 651 N N . VAL A 1 79 ? 1.200 10.887 -10.738 1.00 83.56 79 VAL A N 1
ATOM 652 C CA . VAL A 1 79 ? 1.496 12.219 -10.225 1.00 83.56 79 VAL A CA 1
ATOM 653 C C . VAL A 1 79 ? 1.060 12.270 -8.772 1.00 83.56 79 VAL A C 1
ATOM 655 O O . VAL A 1 79 ? -0.108 12.041 -8.462 1.00 83.56 79 VAL A O 1
ATOM 658 N N . LEU A 1 80 ? 1.998 12.566 -7.878 1.00 80.38 80 LEU A N 1
ATOM 659 C CA . LEU A 1 80 ? 1.686 12.791 -6.474 1.00 80.38 80 LEU A CA 1
ATOM 660 C C . LEU A 1 80 ? 1.545 14.292 -6.228 1.00 80.38 80 LEU A C 1
ATOM 662 O O . LEU A 1 80 ? 2.451 15.067 -6.525 1.00 80.38 80 LEU A O 1
ATOM 666 N N . MET A 1 81 ? 0.392 14.690 -5.696 1.00 82.12 81 MET A N 1
ATOM 667 C CA . MET A 1 81 ? 0.087 16.078 -5.355 1.00 82.12 81 MET A CA 1
ATOM 668 C C . MET A 1 81 ? 0.191 16.289 -3.844 1.00 82.12 81 MET A C 1
ATOM 670 O O . MET A 1 81 ? -0.145 15.397 -3.061 1.00 82.12 81 MET A O 1
ATOM 674 N N . GLY A 1 82 ? 0.624 17.484 -3.441 1.00 81.50 82 GLY A N 1
ATOM 675 C CA . GLY A 1 82 ? 0.760 17.848 -2.032 1.00 81.50 82 GLY A CA 1
ATOM 676 C C . GLY A 1 82 ? 1.966 17.197 -1.337 1.00 81.50 82 GLY A C 1
ATOM 677 O O . GLY A 1 82 ? 2.894 16.739 -2.010 1.00 81.50 82 GLY A O 1
ATOM 678 N N . PRO A 1 83 ? 1.980 17.175 0.011 1.00 77.56 83 PRO A N 1
ATOM 679 C CA . PRO A 1 83 ? 3.107 16.674 0.791 1.00 77.56 83 PRO A CA 1
ATOM 680 C C . PRO A 1 83 ? 3.434 15.212 0.490 1.00 77.56 83 PRO A C 1
ATOM 682 O O . PRO A 1 83 ? 2.549 14.359 0.415 1.00 77.56 83 PRO A O 1
ATOM 685 N N . GLN A 1 84 ? 4.726 14.933 0.357 1.00 76.62 84 GLN A N 1
ATOM 686 C CA . GLN A 1 84 ? 5.253 13.612 0.038 1.00 76.62 84 GLN A CA 1
ATOM 687 C C . GLN A 1 84 ? 5.931 12.992 1.249 1.00 76.62 84 GLN A C 1
ATOM 689 O O . GLN A 1 84 ? 6.501 13.693 2.082 1.00 76.62 84 GLN A O 1
ATOM 694 N N . ILE A 1 85 ? 5.889 11.662 1.328 1.00 83.38 85 ILE A N 1
ATOM 695 C CA . ILE A 1 85 ? 6.648 10.913 2.340 1.00 83.38 85 ILE A CA 1
ATOM 696 C C . ILE A 1 85 ? 8.136 10.865 1.967 1.00 83.38 85 ILE A C 1
ATOM 698 O O . ILE A 1 85 ? 8.992 10.778 2.845 1.00 83.38 85 ILE A O 1
ATOM 702 N N . PHE A 1 86 ? 8.446 10.933 0.671 1.00 80.94 86 PHE A N 1
ATOM 703 C CA . PHE A 1 86 ? 9.816 10.941 0.182 1.00 80.94 86 PHE A CA 1
ATOM 704 C C . PHE A 1 86 ? 10.373 12.368 0.127 1.00 80.94 86 PHE A C 1
ATOM 706 O O . PHE A 1 86 ? 9.683 13.271 -0.352 1.00 80.94 86 PHE A O 1
ATOM 713 N N . PRO A 1 87 ? 11.623 12.570 0.574 1.00 81.38 87 PRO A N 1
ATOM 714 C CA . PRO A 1 87 ? 12.412 13.745 0.231 1.00 81.38 87 PRO A CA 1
ATOM 715 C C . PRO A 1 87 ? 12.488 13.966 -1.289 1.00 81.38 87 PRO A C 1
ATOM 717 O O . PRO A 1 87 ? 12.403 13.016 -2.069 1.00 81.38 87 PRO A O 1
ATOM 720 N N . ASN A 1 88 ? 12.681 15.219 -1.712 1.00 78.62 88 ASN A N 1
ATOM 721 C CA . ASN A 1 88 ? 12.687 15.613 -3.131 1.00 78.62 88 ASN A CA 1
ATOM 722 C C . ASN A 1 88 ? 13.817 14.970 -3.958 1.00 78.62 88 ASN A C 1
ATOM 724 O O . ASN A 1 88 ? 13.751 14.951 -5.184 1.00 78.62 88 ASN A O 1
ATOM 728 N N . ASP A 1 89 ? 14.856 14.473 -3.297 1.00 82.56 89 ASP A N 1
ATOM 729 C CA . ASP A 1 89 ? 16.038 13.830 -3.865 1.00 82.56 89 ASP A CA 1
ATOM 730 C C . ASP A 1 89 ? 15.932 12.295 -3.929 1.00 82.56 89 ASP A C 1
ATOM 732 O O . ASP A 1 89 ? 16.832 11.635 -4.447 1.00 82.56 89 ASP A O 1
ATOM 736 N N . ILE A 1 90 ? 14.823 11.706 -3.464 1.00 84.06 90 ILE A N 1
ATOM 737 C CA . ILE A 1 90 ? 14.579 10.263 -3.554 1.00 84.06 90 ILE A CA 1
ATOM 738 C C . ILE A 1 90 ? 13.627 9.958 -4.709 1.00 84.06 90 ILE A C 1
ATOM 740 O O . ILE A 1 90 ? 12.478 10.396 -4.736 1.00 84.06 90 ILE A O 1
ATOM 744 N N . LEU A 1 91 ? 14.097 9.131 -5.645 1.00 83.69 91 LEU A N 1
ATOM 745 C CA . LEU A 1 91 ? 13.321 8.671 -6.795 1.00 83.69 91 LEU A CA 1
ATOM 746 C C . LEU A 1 91 ? 12.975 7.187 -6.664 1.00 83.69 91 LEU A C 1
ATOM 748 O O . LEU A 1 91 ? 13.826 6.362 -6.328 1.00 83.69 91 LEU A O 1
ATOM 752 N N . LEU A 1 92 ? 11.736 6.832 -7.005 1.00 81.69 92 LEU A N 1
ATOM 753 C CA . LEU A 1 92 ? 11.294 5.441 -7.067 1.00 81.69 92 LEU A CA 1
ATOM 754 C C . LEU A 1 92 ? 11.291 4.981 -8.526 1.00 81.69 92 LEU A C 1
ATOM 756 O O . LEU A 1 92 ? 10.352 5.252 -9.269 1.00 81.69 92 LEU A O 1
ATOM 760 N N . ILE A 1 93 ? 12.364 4.310 -8.947 1.00 83.56 93 ILE A N 1
ATOM 761 C CA . ILE A 1 93 ? 12.582 3.945 -10.353 1.00 83.56 93 ILE A CA 1
ATOM 762 C C . ILE A 1 93 ? 12.181 2.490 -10.620 1.00 83.56 93 ILE A C 1
ATOM 764 O O . ILE A 1 93 ? 12.577 1.576 -9.897 1.00 83.56 93 ILE A O 1
ATOM 768 N N . ARG A 1 94 ? 11.433 2.267 -11.705 1.00 76.81 94 ARG A N 1
ATOM 769 C CA . ARG A 1 94 ? 11.154 0.943 -12.276 1.00 76.81 94 ARG A CA 1
ATOM 770 C C . ARG A 1 94 ? 11.353 0.999 -13.787 1.00 76.81 94 ARG A C 1
ATOM 772 O O . ARG A 1 94 ? 10.838 1.903 -14.434 1.00 76.81 94 ARG A O 1
ATOM 779 N N . ASP A 1 95 ? 12.100 0.042 -14.335 1.00 78.50 95 ASP A N 1
ATOM 780 C CA . ASP A 1 95 ? 12.374 -0.069 -15.777 1.00 78.50 95 ASP A CA 1
ATOM 781 C C . ASP A 1 95 ? 12.903 1.248 -16.389 1.00 78.50 95 ASP A C 1
ATOM 783 O O . ASP A 1 95 ? 12.486 1.683 -17.460 1.00 78.50 95 ASP A O 1
ATOM 787 N N . GLY A 1 96 ? 13.793 1.931 -15.653 1.00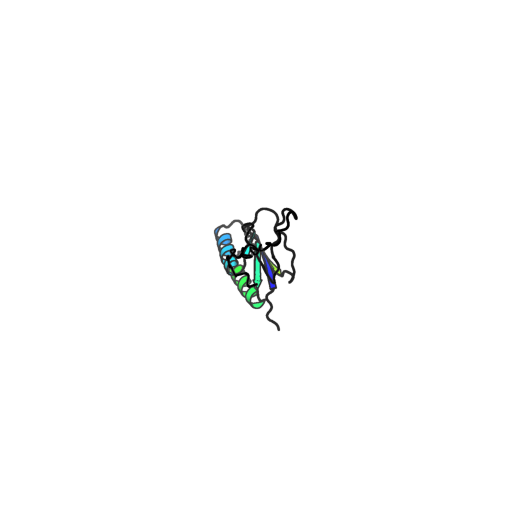 80.00 96 GLY A N 1
ATOM 788 C CA . GLY A 1 96 ? 14.388 3.214 -16.049 1.00 80.00 96 GLY A CA 1
ATOM 789 C C . GLY A 1 96 ? 13.457 4.429 -15.943 1.00 80.00 96 GLY A C 1
ATOM 790 O O . GLY A 1 96 ? 13.880 5.544 -16.229 1.00 80.00 96 GLY A O 1
ATOM 791 N N . CYS A 1 97 ? 12.209 4.243 -15.509 1.00 77.50 97 CYS A N 1
ATOM 792 C CA . CYS A 1 97 ? 11.223 5.308 -15.365 1.00 77.50 97 CYS A CA 1
ATOM 793 C C . CYS A 1 97 ? 11.018 5.666 -13.889 1.00 77.50 97 CYS A C 1
ATOM 795 O O . CYS A 1 97 ? 10.832 4.776 -13.056 1.00 77.50 97 CYS A O 1
ATOM 797 N N . ASN A 1 98 ? 11.008 6.962 -13.558 1.00 82.12 98 ASN A N 1
ATOM 798 C CA . ASN A 1 98 ? 10.544 7.410 -12.245 1.00 82.12 98 ASN A CA 1
ATOM 799 C C . ASN A 1 98 ? 9.034 7.164 -12.146 1.00 82.12 98 ASN A C 1
ATOM 801 O O . ASN A 1 98 ? 8.253 7.789 -12.864 1.00 82.12 98 ASN A O 1
ATOM 805 N N . LEU A 1 99 ? 8.646 6.246 -11.265 1.00 81.12 99 LEU A N 1
ATOM 806 C CA . LEU A 1 99 ? 7.263 5.840 -11.084 1.00 81.12 99 LEU A CA 1
ATOM 807 C C . LEU A 1 99 ? 6.427 6.951 -10.451 1.00 81.12 99 LEU A C 1
ATOM 809 O O . LEU A 1 99 ? 5.241 7.030 -10.736 1.00 81.12 99 LEU A O 1
ATOM 813 N N . LEU A 1 100 ? 7.028 7.787 -9.602 1.00 81.12 100 LEU A N 1
ATOM 814 C CA . LEU A 1 100 ? 6.337 8.832 -8.851 1.00 81.12 100 LEU A CA 1
ATOM 815 C C . LEU A 1 100 ? 6.826 10.197 -9.332 1.00 81.12 100 LEU A C 1
ATOM 817 O O . LEU A 1 100 ? 7.888 10.676 -8.929 1.00 81.12 100 LEU A O 1
ATOM 821 N N . ARG A 1 101 ? 6.054 10.845 -10.204 1.00 75.62 101 ARG A N 1
ATOM 822 C CA . ARG A 1 101 ? 6.320 12.229 -10.593 1.00 75.62 101 ARG A CA 1
ATOM 823 C C . ARG A 1 101 ? 5.728 13.153 -9.533 1.00 75.62 101 ARG A C 1
ATOM 825 O O . ARG A 1 101 ? 4.535 13.092 -9.246 1.00 75.62 101 ARG A O 1
ATOM 832 N N . LEU A 1 102 ? 6.554 14.016 -8.952 1.00 65.44 102 LEU A N 1
ATOM 833 C CA . LEU A 1 102 ? 6.062 15.032 -8.028 1.00 65.44 102 LEU A CA 1
ATOM 834 C C . LEU A 1 102 ? 5.346 16.129 -8.820 1.00 65.44 102 LEU A C 1
ATOM 836 O O . LEU A 1 102 ? 5.907 16.712 -9.748 1.00 65.44 102 LEU A O 1
ATOM 840 N N . GLY A 1 103 ? 4.076 16.348 -8.491 1.00 54.34 103 GLY A N 1
ATOM 841 C CA . GLY A 1 103 ? 3.204 17.333 -9.116 1.00 54.34 103 GLY A CA 1
ATOM 842 C C . GLY A 1 103 ? 3.306 18.680 -8.415 1.00 54.34 103 GLY A C 1
ATOM 843 O O . GLY A 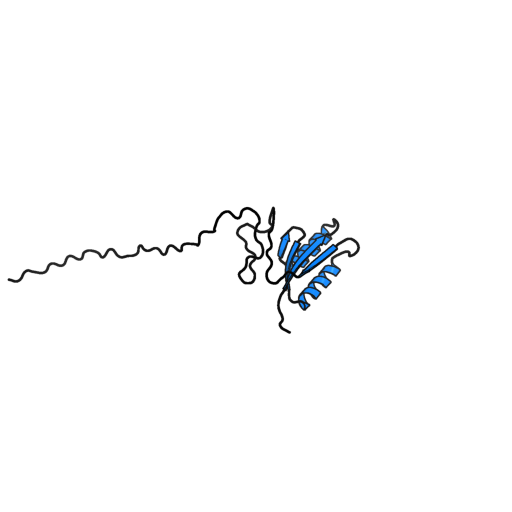1 103 ? 2.519 18.972 -7.518 1.00 54.34 103 GLY A O 1
ATOM 844 N N . GLY A 1 104 ? 4.269 19.487 -8.852 1.00 47.53 104 GLY A N 1
ATOM 845 C CA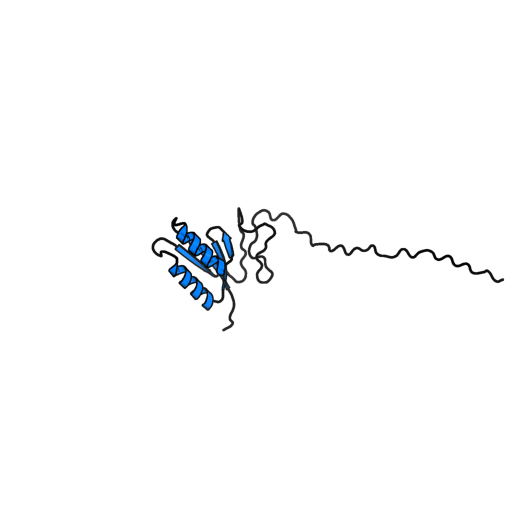 . GLY A 1 104 ? 4.447 20.894 -8.499 1.00 47.53 104 GLY A CA 1
ATOM 846 C C . GLY A 1 104 ? 5.447 21.507 -9.476 1.00 47.53 104 GLY A C 1
ATOM 847 O O . GLY A 1 104 ? 6.632 21.235 -9.372 1.00 47.53 104 GLY A O 1
ATOM 848 N N . GLU A 1 105 ? 4.934 22.246 -10.462 1.00 43.72 105 GLU A N 1
ATOM 849 C CA . GLU A 1 105 ? 5.649 22.850 -11.599 1.00 43.72 105 GLU A CA 1
ATOM 850 C C . GLU A 1 105 ? 6.520 21.910 -12.462 1.00 43.72 105 GLU A C 1
ATOM 852 O O . GLU A 1 105 ? 7.650 21.539 -12.148 1.00 43.72 105 GLU A O 1
ATOM 857 N N . VAL A 1 106 ? 6.040 21.655 -13.682 1.00 48.22 106 VAL A N 1
ATOM 858 C CA . VAL A 1 106 ? 6.918 21.480 -14.848 1.00 48.22 106 VAL A CA 1
ATOM 859 C C . VAL A 1 106 ? 7.686 22.800 -15.015 1.00 48.22 106 VAL A C 1
ATOM 861 O O . VAL A 1 106 ? 7.181 23.725 -15.641 1.00 48.22 106 VAL A O 1
ATOM 864 N N . GLY A 1 107 ? 8.850 22.939 -14.370 1.00 43.31 107 GLY A N 1
ATOM 865 C CA . GLY A 1 107 ? 9.435 24.273 -14.183 1.00 43.31 107 GLY A CA 1
ATOM 866 C C . GLY A 1 107 ? 10.899 24.360 -13.757 1.00 43.31 107 GLY A C 1
ATOM 867 O O . GLY A 1 107 ? 11.289 25.365 -13.177 1.00 43.31 107 GLY A O 1
ATOM 868 N N . ARG A 1 108 ? 11.733 23.358 -14.046 1.00 37.41 108 ARG A N 1
ATOM 869 C CA . ARG A 1 108 ? 13.134 23.554 -14.467 1.00 37.41 108 ARG A CA 1
ATOM 870 C C . ARG A 1 108 ? 13.727 22.201 -14.818 1.00 37.41 108 ARG A C 1
ATOM 872 O O . ARG A 1 108 ? 13.719 21.277 -14.012 1.00 37.41 108 ARG A O 1
ATOM 879 N N . SER A 1 109 ? 14.231 22.100 -16.043 1.00 35.72 109 SER A N 1
ATOM 880 C CA . SER A 1 109 ? 15.209 21.093 -16.426 1.00 35.72 109 SER A CA 1
ATOM 881 C C . SER A 1 109 ? 16.198 20.897 -15.279 1.00 35.72 109 SER A C 1
ATOM 883 O O . SER A 1 109 ? 16.835 21.869 -14.863 1.00 35.72 109 SER A O 1
ATOM 885 N N . LEU A 1 110 ? 16.381 19.665 -14.809 1.00 41.34 110 LEU A N 1
ATOM 886 C CA . LEU A 1 110 ? 17.716 19.311 -14.349 1.00 41.34 110 LEU A CA 1
ATOM 887 C C . LEU A 1 110 ? 18.613 19.590 -15.561 1.00 41.34 110 LEU A C 1
ATOM 889 O O . LEU A 1 110 ? 18.362 18.997 -16.618 1.00 41.34 110 LEU A O 1
ATOM 893 N N . PRO A 1 111 ? 19.550 20.554 -15.501 1.00 38.19 111 PRO A N 1
ATOM 894 C CA . PRO A 1 111 ? 20.522 20.648 -16.571 1.00 38.19 111 PRO A CA 1
ATOM 895 C C . PRO A 1 111 ? 21.182 19.267 -16.673 1.00 38.19 111 PRO A C 1
ATOM 897 O O . PRO A 1 111 ? 21.393 18.632 -15.633 1.00 38.19 111 PRO A O 1
ATOM 900 N N . PRO A 1 112 ? 21.486 18.766 -17.884 1.00 42.47 112 PRO A N 1
ATOM 901 C CA . PRO A 1 112 ? 22.413 17.654 -17.965 1.00 42.47 112 PRO A CA 1
ATOM 902 C C . PRO A 1 112 ? 23.639 18.088 -17.169 1.00 42.47 112 PRO A C 1
ATOM 904 O O . PRO A 1 112 ? 24.132 19.205 -17.373 1.00 42.47 112 PRO A O 1
ATOM 907 N N . GLU A 1 113 ? 24.074 17.258 -16.222 1.00 43.72 113 GLU A N 1
ATOM 908 C CA . GLU A 1 113 ? 25.393 17.402 -15.632 1.00 43.72 113 GLU A CA 1
ATOM 909 C C . GLU A 1 113 ? 26.363 17.464 -16.806 1.00 43.72 113 GLU A C 1
ATOM 911 O O . GLU A 1 113 ? 26.714 16.462 -17.428 1.00 43.72 113 GLU A O 1
ATOM 916 N N . THR A 1 114 ? 26.738 18.685 -17.178 1.00 40.81 114 THR A N 1
ATOM 917 C CA . THR A 1 114 ? 27.911 18.907 -17.988 1.00 40.81 114 THR A CA 1
ATOM 918 C C . THR A 1 114 ? 29.024 18.486 -17.062 1.00 40.81 114 THR A C 1
ATOM 920 O O . THR A 1 114 ? 29.464 19.267 -16.219 1.00 40.81 114 THR A O 1
ATOM 923 N N . VAL A 1 115 ? 29.431 17.226 -17.186 1.00 41.22 115 VAL A N 1
ATOM 924 C CA . VAL A 1 115 ? 30.759 16.793 -16.797 1.00 41.22 115 VAL A CA 1
ATOM 925 C C . VAL A 1 115 ? 31.694 17.735 -17.542 1.00 41.22 115 VAL A C 1
ATOM 927 O O . VAL A 1 115 ? 32.006 17.546 -18.717 1.00 41.22 115 VAL A O 1
ATOM 930 N N . ARG A 1 116 ? 32.065 18.834 -16.885 1.00 36.19 116 ARG A N 1
ATOM 931 C CA . ARG A 1 116 ? 33.190 19.645 -17.305 1.00 36.19 116 ARG A CA 1
ATOM 932 C C . ARG A 1 116 ? 34.399 18.777 -17.017 1.00 36.19 116 ARG A C 1
ATOM 934 O O . ARG A 1 116 ? 34.925 18.790 -15.913 1.00 36.19 116 ARG A O 1
ATOM 941 N N . MET A 1 117 ? 34.778 17.969 -18.005 1.00 33.12 117 MET A N 1
ATOM 942 C CA . MET A 1 117 ? 36.147 17.496 -18.093 1.00 33.12 117 MET A CA 1
ATOM 943 C C . MET A 1 117 ? 37.026 18.737 -18.132 1.00 33.12 117 MET A C 1
ATOM 945 O O . MET A 1 117 ? 36.917 19.566 -19.041 1.00 33.12 117 MET A O 1
ATOM 949 N N . ASP A 1 118 ? 37.813 18.890 -17.075 1.00 37.62 118 ASP A N 1
ATOM 950 C CA . ASP A 1 118 ? 38.753 19.976 -16.898 1.00 37.62 118 ASP A CA 1
ATOM 951 C C . ASP A 1 118 ? 39.761 19.932 -18.049 1.00 37.62 118 ASP A C 1
ATOM 953 O O . ASP A 1 118 ? 40.690 19.132 -18.084 1.00 37.62 118 ASP A O 1
ATOM 957 N N . SER A 1 119 ? 39.512 20.750 -19.068 1.00 42.22 119 SER A N 1
ATOM 958 C CA . SER A 1 119 ? 40.394 20.913 -20.220 1.00 42.22 119 SER A CA 1
ATOM 959 C C . SER A 1 119 ? 41.374 22.045 -19.920 1.00 42.22 119 SER A C 1
ATOM 961 O O . SER A 1 119 ? 41.436 23.035 -20.647 1.00 42.22 119 SER A O 1
ATOM 963 N N . ARG A 1 120 ? 42.083 21.938 -18.792 1.00 40.16 120 ARG A N 1
ATOM 964 C CA . ARG A 1 120 ? 43.237 22.774 -18.434 1.00 40.16 120 ARG A CA 1
ATOM 965 C C . ARG A 1 120 ? 44.349 21.948 -17.787 1.00 40.16 120 ARG A C 1
ATOM 967 O O . ARG A 1 120 ? 44.991 22.380 -16.845 1.00 40.16 120 ARG A O 1
ATOM 974 N N . GLU A 1 121 ? 44.646 20.809 -18.396 1.00 45.19 121 GLU A N 1
ATOM 975 C CA . GLU A 1 121 ? 46.023 20.316 -18.505 1.00 45.19 121 GLU A CA 1
ATOM 976 C C . GLU A 1 121 ? 46.375 20.196 -19.994 1.00 45.19 121 GLU A C 1
ATOM 978 O O . GLU A 1 121 ? 46.600 19.124 -20.543 1.00 45.19 121 GLU A O 1
ATOM 983 N N . ALA A 1 122 ? 46.372 21.339 -20.685 1.00 38.56 122 ALA A N 1
ATOM 984 C CA . ALA A 1 122 ? 47.129 21.500 -21.919 1.00 38.56 122 ALA A CA 1
ATOM 985 C C . ALA A 1 122 ? 48.426 22.212 -21.532 1.00 38.56 122 ALA A C 1
ATOM 987 O O . ALA A 1 122 ? 48.411 23.372 -21.120 1.00 38.56 122 ALA A O 1
ATOM 988 N N . GLY A 1 123 ? 49.521 21.457 -21.574 1.00 35.31 123 GLY A N 1
ATOM 989 C CA . GLY A 1 123 ? 50.837 21.874 -21.121 1.00 35.31 123 GLY A CA 1
ATOM 990 C C . GLY A 1 123 ? 51.305 23.188 -21.742 1.00 35.31 123 GLY A C 1
ATOM 991 O O . GLY A 1 123 ? 51.389 23.334 -22.958 1.00 35.31 123 GLY A O 1
ATOM 992 N N . SER A 1 124 ? 51.696 24.115 -20.873 1.00 34.41 124 SER A N 1
ATOM 993 C CA . SER A 1 124 ? 52.687 25.133 -21.199 1.00 34.41 124 SER A CA 1
ATOM 994 C C . SER A 1 124 ? 54.053 24.464 -21.092 1.00 34.41 124 SER A C 1
ATOM 996 O O . SER A 1 124 ? 54.620 24.364 -20.004 1.00 34.41 124 SER A O 1
ATOM 998 N N . ALA A 1 125 ? 54.541 23.947 -22.219 1.00 38.75 125 ALA A N 1
ATOM 999 C CA . ALA A 1 125 ? 55.920 23.516 -22.371 1.00 38.75 125 ALA A CA 1
ATOM 1000 C C . ALA A 1 125 ? 56.849 24.674 -21.984 1.00 38.75 125 ALA A C 1
ATOM 1002 O O . ALA A 1 125 ? 56.757 25.767 -22.542 1.00 38.75 125 ALA A O 1
ATOM 1003 N N . GLY A 1 126 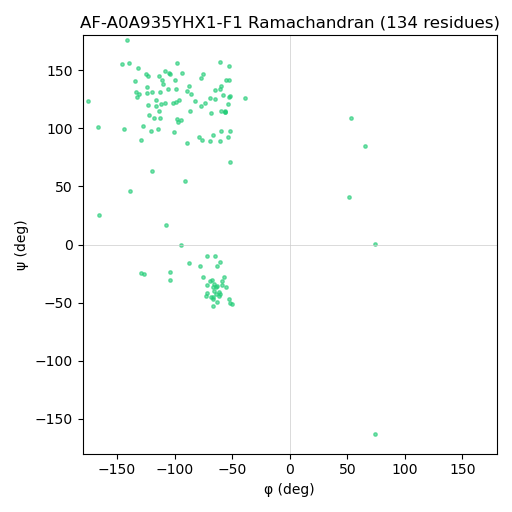? 57.700 24.427 -20.989 1.00 33.47 126 GLY A N 1
ATOM 1004 C CA . GLY A 1 126 ? 58.767 25.337 -20.611 1.00 33.47 126 GLY A CA 1
ATOM 1005 C C . GLY A 1 126 ? 59.725 25.541 -21.779 1.00 33.47 126 GLY A C 1
ATOM 1006 O O . GLY A 1 126 ? 60.130 24.587 -22.445 1.00 33.47 126 GLY A O 1
ATOM 1007 N N . GLU A 1 127 ? 60.065 26.802 -22.009 1.00 32.34 127 GLU A N 1
ATOM 1008 C CA . GLU A 1 127 ? 61.145 27.232 -22.883 1.00 32.34 127 GLU A CA 1
ATOM 1009 C C . GLU A 1 127 ? 62.453 26.567 -22.434 1.00 32.34 127 GLU A C 1
ATOM 1011 O O . GLU A 1 127 ? 62.968 26.823 -21.345 1.00 32.34 127 GLU A O 1
ATOM 1016 N N . ILE A 1 128 ? 62.992 25.690 -23.281 1.00 36.78 128 ILE A N 1
ATOM 1017 C CA . ILE A 1 128 ? 64.368 25.214 -23.176 1.00 36.78 128 ILE A CA 1
ATOM 1018 C C . ILE A 1 128 ? 65.186 26.061 -24.145 1.00 36.78 128 ILE A C 1
ATOM 1020 O O . ILE A 1 128 ? 65.122 25.879 -25.359 1.00 36.78 128 ILE A O 1
ATOM 1024 N N . SER A 1 129 ? 65.964 26.987 -23.590 1.00 34.00 129 SER A N 1
ATOM 1025 C CA . SER A 1 129 ? 67.062 27.648 -24.288 1.00 34.00 129 SER A CA 1
ATOM 1026 C C . SER A 1 129 ? 68.081 26.601 -24.740 1.00 34.00 129 SER A C 1
ATOM 1028 O O . SER A 1 129 ? 68.741 25.977 -23.909 1.00 34.00 129 SER A O 1
ATOM 1030 N N . GLN A 1 130 ? 68.248 26.433 -26.049 1.00 39.28 130 GLN A N 1
ATOM 1031 C CA . GLN A 1 130 ? 69.437 25.810 -26.623 1.00 39.28 130 GLN A CA 1
ATOM 1032 C C . GLN A 1 130 ? 70.100 26.773 -27.604 1.00 39.28 130 GLN A C 1
ATOM 1034 O O . GLN A 1 130 ? 69.577 27.086 -28.669 1.00 39.28 130 GLN A O 1
ATOM 1039 N N . SER A 1 131 ? 71.281 27.233 -27.196 1.00 34.28 131 SER A N 1
ATOM 1040 C CA . SER A 1 131 ? 72.296 27.834 -28.047 1.00 34.28 131 SER A CA 1
ATOM 1041 C C . SER A 1 131 ? 72.909 26.771 -28.964 1.00 34.28 131 SER A C 1
ATOM 1043 O O . SER A 1 131 ? 73.454 25.780 -28.477 1.00 34.28 131 SER A O 1
ATOM 1045 N N . ALA A 1 132 ? 72.901 27.021 -30.266 1.00 37.94 132 ALA A N 1
ATOM 1046 C CA . ALA A 1 132 ? 73.832 26.452 -31.237 1.00 37.94 132 ALA A CA 1
ATOM 1047 C C . ALA A 1 132 ? 74.080 27.572 -32.259 1.00 37.94 132 ALA A C 1
ATOM 1049 O O . ALA A 1 132 ? 73.152 28.013 -32.923 1.00 37.94 132 ALA A O 1
ATOM 1050 N N . ALA A 1 133 ? 75.194 28.292 -32.138 1.00 37.12 133 ALA A N 1
ATOM 1051 C CA . ALA A 1 133 ? 76.435 27.997 -32.854 1.00 37.12 133 ALA A CA 1
ATOM 1052 C C . ALA A 1 133 ? 76.258 28.186 -34.370 1.00 37.12 133 ALA A C 1
ATOM 1054 O O . ALA A 1 133 ? 75.990 27.237 -35.104 1.00 37.12 133 ALA A O 1
ATOM 1055 N N . ASP A 1 134 ? 76.430 29.441 -34.792 1.00 35.09 134 ASP A N 1
ATOM 1056 C CA . ASP A 1 134 ? 76.791 29.800 -36.159 1.00 35.09 134 ASP A CA 1
ATOM 1057 C C . ASP A 1 134 ? 78.117 29.123 -36.519 1.00 35.09 134 ASP A C 1
ATOM 1059 O O . ASP A 1 134 ? 79.112 29.228 -35.796 1.00 35.09 134 ASP A O 1
ATOM 1063 N N . ASN A 1 135 ? 78.113 28.440 -37.657 1.00 40.34 135 ASN A N 1
ATOM 1064 C CA . ASN A 1 135 ? 79.299 27.992 -38.363 1.00 40.34 135 ASN A CA 1
ATOM 1065 C C . ASN A 1 135 ? 79.157 28.441 -39.817 1.00 40.34 135 ASN A C 1
ATOM 1067 O O . ASN A 1 135 ? 78.572 27.705 -40.614 1.00 40.34 135 ASN A O 1
ATOM 1071 N N . SER A 1 136 ? 79.648 29.643 -40.133 1.00 39.00 136 SER A N 1
ATOM 1072 C CA . SER A 1 136 ? 80.409 30.029 -41.346 1.00 39.00 136 SER A CA 1
ATOM 1073 C C . SER A 1 136 ? 80.482 31.546 -41.479 1.00 39.00 136 SER A C 1
ATOM 1075 O O . SER A 1 136 ? 79.412 32.188 -41.443 1.00 39.00 136 SER A O 1
#

Sequence (136 aa):
MARQRRLYLICYDIAEDPKRLNRVARYLGKFAFRVQYSVFVGSFFEHSLNGVLRGLEALIDPRKDDVRCYPLPERAEIVLMGPQIFPNDILLIRDGCNLLRLGGEVGRSLPPETVRMDSREAGSAGEISQSAADNS

Foldseek 3Di:
DDQFWFKKKKFKDAPPDVVLLVVLCVLVVVAFDDWDSGITMGTDGPVVVVVSVVVNVVSGDPVGMDMDMDTDPPDDAAEDEDDTPDDPPDFDDDPNDRNYHYPDDPPDDPPPPPPPPPPPPPDPPDDDDDDDDDDD

Mean predicted aligned error: 13.28 Å

Solvent-accessible surface area (backbone atoms only — not comparable to full-atom values): 8927 Å² total; per-residue (Å²): 132,84,90,60,69,42,42,32,42,38,39,52,48,69,61,99,40,73,69,48,52,52,50,49,55,60,56,46,57,78,70,27,47,69,60,47,96,52,32,31,42,31,72,34,40,70,76,58,43,56,56,52,50,55,57,47,58,75,61,53,53,83,91,64,34,50,76,46,78,42,80,46,60,98,79,59,92,40,72,46,67,74,91,64,76,62,60,95,88,64,77,54,70,55,97,91,37,68,44,66,40,76,56,71,71,99,75,70,78,78,69,78,82,73,78,72,73,78,86,78,82,74,82,81,78,76,88,75,91,76,92,77,81,89,86,132

Secondary structure (DSSP, 8-state):
-----EEEEEEEE--S-HHHHHHHHHHHTTTSEEEETTEEEEEE-HHHHHHHHHHHHTTS-TTT-EEEEEEPPSS---EEES--SS-TT---EETTEES-EEES-S------------------------------